Protein AF-A0A7C3XKS1-F1 (afdb_monomer)

Structure (mmCIF, N/CA/C/O backbone):
data_AF-A0A7C3XKS1-F1
#
_entry.id   AF-A0A7C3XKS1-F1
#
loop_
_atom_site.group_PDB
_atom_site.id
_atom_site.type_symbol
_atom_site.label_atom_id
_atom_site.label_alt_id
_atom_site.label_comp_id
_atom_site.label_asym_id
_atom_site.label_entity_id
_atom_site.label_seq_id
_atom_site.pdbx_PDB_ins_code
_atom_site.Cartn_x
_atom_site.Cartn_y
_atom_site.Cartn_z
_atom_site.occupancy
_atom_site.B_iso_or_equiv
_atom_site.auth_seq_id
_atom_site.auth_comp_id
_atom_site.auth_asym_id
_atom_site.auth_atom_id
_atom_site.pdbx_PDB_model_num
ATOM 1 N N . MET A 1 1 ? -13.061 5.257 -22.074 1.00 42.69 1 MET A N 1
ATOM 2 C CA . MET A 1 1 ? -11.643 4.840 -22.062 1.00 42.69 1 MET A CA 1
ATOM 3 C C . MET A 1 1 ? -11.347 4.325 -20.670 1.00 42.69 1 MET A C 1
ATOM 5 O O . MET A 1 1 ? -11.486 5.105 -19.734 1.00 42.69 1 MET A O 1
ATOM 9 N N . GLU A 1 2 ? -11.027 3.042 -20.509 1.00 49.88 2 GLU A N 1
ATOM 10 C CA . GLU A 1 2 ? -10.550 2.533 -19.217 1.00 49.88 2 GLU A CA 1
ATOM 11 C C . GLU A 1 2 ? -9.245 3.257 -18.859 1.00 49.88 2 GLU A C 1
ATOM 13 O O . GLU A 1 2 ? -8.226 3.106 -19.532 1.00 49.88 2 GLU A O 1
ATOM 18 N N . ARG A 1 3 ? -9.296 4.126 -17.845 1.00 72.25 3 ARG A N 1
ATOM 19 C CA . ARG A 1 3 ? -8.132 4.855 -1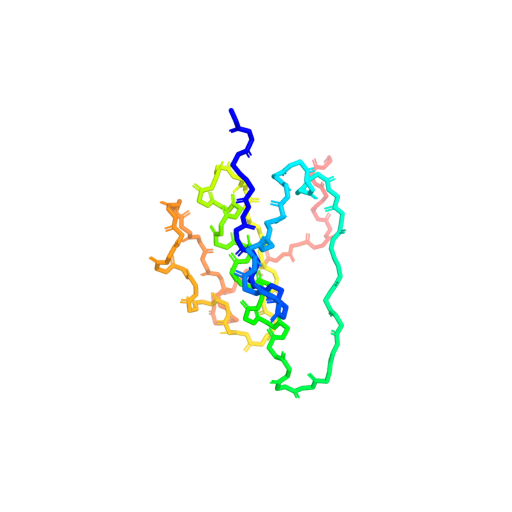7.331 1.00 72.25 3 ARG A CA 1
ATOM 20 C C . ARG A 1 3 ? -7.340 3.919 -16.424 1.00 72.25 3 ARG A C 1
ATOM 22 O O . ARG A 1 3 ? -7.713 3.753 -15.272 1.00 72.25 3 ARG A O 1
ATOM 29 N N . GLY A 1 4 ? -6.275 3.315 -16.944 1.00 84.69 4 GLY A N 1
ATOM 30 C CA . GLY A 1 4 ? -5.340 2.527 -16.140 1.00 84.69 4 GLY A CA 1
ATOM 31 C C . GLY A 1 4 ? -4.377 3.394 -15.321 1.00 84.69 4 GLY A C 1
ATOM 32 O O . GLY A 1 4 ? -4.042 4.517 -15.711 1.00 84.69 4 GLY A O 1
ATOM 33 N N . ILE A 1 5 ? -3.882 2.857 -14.209 1.00 89.25 5 ILE A N 1
ATOM 34 C CA . ILE A 1 5 ? -2.935 3.545 -13.322 1.00 89.25 5 ILE A CA 1
ATOM 35 C C . ILE A 1 5 ? -1.550 3.550 -13.946 1.00 89.25 5 ILE A C 1
ATOM 37 O O . ILE A 1 5 ? -1.025 2.497 -14.296 1.00 89.25 5 ILE A O 1
ATOM 41 N N . LEU A 1 6 ? -0.919 4.720 -14.022 1.00 91.12 6 LEU A N 1
ATOM 42 C CA . LEU A 1 6 ? 0.472 4.834 -14.453 1.00 91.12 6 LEU A CA 1
ATOM 43 C C . LEU A 1 6 ? 1.387 4.097 -13.466 1.00 91.12 6 LEU A C 1
ATOM 45 O O . LEU A 1 6 ? 1.608 4.576 -12.356 1.00 91.12 6 LEU A O 1
ATOM 49 N N . LEU A 1 7 ? 1.983 2.978 -13.871 1.00 90.69 7 LEU A N 1
ATOM 50 C CA . LEU A 1 7 ? 3.000 2.278 -13.083 1.00 90.69 7 LEU A CA 1
ATOM 51 C C . LEU A 1 7 ? 4.355 2.971 -13.212 1.00 90.69 7 LEU A C 1
ATOM 53 O O . LEU A 1 7 ? 4.995 3.265 -12.202 1.00 90.69 7 LEU A O 1
ATOM 57 N N . GLY A 1 8 ? 4.745 3.301 -14.442 1.00 91.88 8 GLY A N 1
ATOM 58 C CA . GLY A 1 8 ? 6.035 3.906 -14.754 1.00 91.88 8 GLY A CA 1
ATOM 59 C C . GLY A 1 8 ? 6.247 4.039 -16.257 1.00 91.88 8 GLY A C 1
ATOM 60 O O . GLY A 1 8 ? 5.288 4.208 -17.008 1.00 91.88 8 GLY A O 1
ATOM 61 N N . TYR A 1 9 ? 7.501 3.944 -16.687 1.00 95.12 9 TYR A N 1
ATOM 62 C CA . TYR A 1 9 ? 7.903 4.114 -18.080 1.00 95.12 9 TYR A CA 1
ATOM 63 C C . TYR A 1 9 ? 8.814 2.964 -18.510 1.00 95.12 9 TYR A C 1
ATOM 65 O O . TYR A 1 9 ? 9.640 2.488 -17.732 1.00 95.12 9 TYR A O 1
ATOM 73 N N . LEU A 1 10 ? 8.651 2.516 -19.750 1.00 94.81 10 LEU A N 1
ATOM 74 C CA . LEU A 1 10 ? 9.544 1.566 -20.404 1.00 94.81 10 LEU A CA 1
ATOM 75 C C . LEU A 1 10 ? 10.866 2.255 -20.782 1.00 94.81 10 LEU A C 1
ATOM 77 O O . LEU A 1 10 ? 10.944 3.482 -20.844 1.00 94.81 10 LEU A O 1
ATOM 81 N N . SER A 1 11 ? 11.898 1.474 -21.110 1.00 96.06 11 SER A N 1
ATOM 82 C CA . SER A 1 11 ? 13.221 1.996 -21.506 1.00 96.06 11 SER A CA 1
ATOM 83 C C . SER A 1 11 ? 13.188 2.907 -22.740 1.00 96.06 11 SER A C 1
ATOM 85 O O . SER A 1 11 ? 14.054 3.758 -22.906 1.00 96.06 11 SER A O 1
ATOM 87 N N . ASN A 1 12 ? 12.169 2.761 -23.588 1.00 96.12 12 ASN A N 1
ATOM 88 C CA . ASN A 1 12 ? 11.923 3.611 -24.754 1.00 96.12 12 ASN A CA 1
ATOM 89 C C . ASN A 1 12 ? 11.071 4.861 -24.443 1.00 96.12 12 ASN A C 1
ATOM 91 O O . ASN A 1 12 ? 10.608 5.525 -25.367 1.00 96.12 12 ASN A O 1
ATOM 95 N N . GLY A 1 13 ? 10.803 5.147 -23.166 1.00 95.62 13 GLY A N 1
ATOM 96 C CA . GLY A 1 13 ? 10.040 6.308 -22.706 1.00 95.62 13 GLY A CA 1
ATOM 97 C C . GLY A 1 13 ? 8.516 6.163 -22.763 1.00 95.62 13 GLY A C 1
ATOM 98 O O . GLY A 1 13 ? 7.811 7.053 -22.289 1.00 95.62 13 GLY A O 1
ATOM 99 N N . LYS A 1 14 ? 7.968 5.063 -23.298 1.00 95.06 14 LYS A N 1
ATOM 100 C CA . LYS A 1 14 ? 6.511 4.846 -23.310 1.00 95.06 14 LYS A CA 1
ATOM 101 C C . LYS A 1 14 ? 5.987 4.589 -21.899 1.00 95.06 14 LYS A C 1
ATOM 103 O O . LYS A 1 14 ? 6.603 3.842 -21.142 1.00 95.06 14 LYS A O 1
ATOM 108 N N . SER A 1 15 ? 4.836 5.164 -21.560 1.00 95.25 15 SER A N 1
ATOM 109 C CA . SER A 1 15 ? 4.198 4.911 -20.270 1.00 95.25 15 SER A CA 1
ATOM 110 C C . SER A 1 15 ? 3.653 3.484 -20.184 1.00 95.25 15 SER A C 1
ATOM 112 O O . SER A 1 15 ? 3.090 2.942 -21.136 1.00 95.25 15 SER A O 1
ATOM 114 N N . LEU A 1 16 ? 3.818 2.876 -19.012 1.00 93.44 16 LEU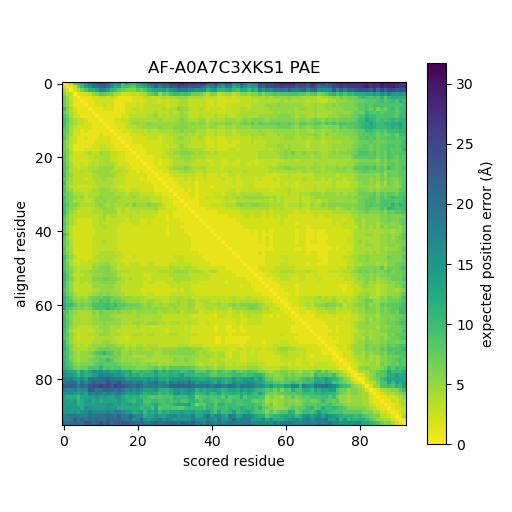 A N 1
ATOM 115 C CA . LEU A 1 16 ? 3.233 1.594 -18.651 1.00 93.44 16 LEU A CA 1
ATOM 116 C C . LEU A 1 16 ? 2.078 1.848 -17.687 1.00 93.44 16 LEU A C 1
ATOM 118 O O . LEU A 1 16 ? 2.290 2.371 -16.591 1.00 93.44 16 LEU A O 1
ATOM 122 N N . HIS A 1 17 ? 0.872 1.456 -18.088 1.00 92.56 17 HIS A N 1
ATOM 123 C CA . HIS A 1 17 ? -0.327 1.573 -17.266 1.00 92.56 17 HIS A CA 1
ATOM 124 C C . HIS A 1 17 ? -0.845 0.191 -16.865 1.00 92.56 17 HIS A C 1
ATOM 126 O O . HIS A 1 17 ? -0.904 -0.711 -17.698 1.00 92.56 17 HIS A O 1
ATOM 132 N N . LEU A 1 18 ? -1.249 0.044 -15.604 1.00 91.69 18 LEU A N 1
ATOM 133 C CA . LEU A 1 18 ? -2.007 -1.100 -15.112 1.00 91.69 18 LEU A CA 1
ATOM 134 C C . LEU A 1 18 ? -3.499 -0.871 -15.402 1.00 91.69 18 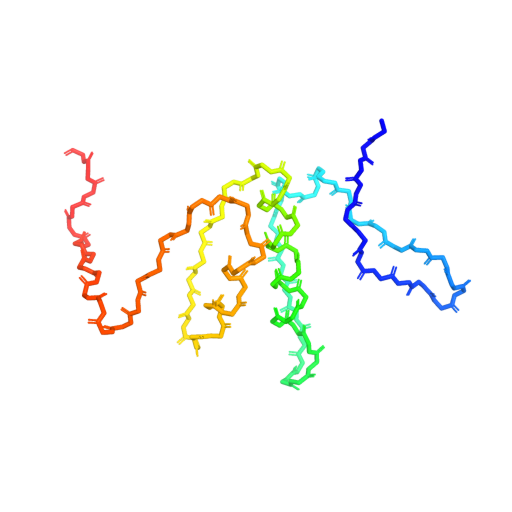LEU A C 1
ATOM 136 O O . LEU A 1 18 ? -4.053 0.105 -14.890 1.00 91.69 18 LEU A O 1
ATOM 140 N N . PRO A 1 19 ? -4.167 -1.727 -16.191 1.00 91.44 19 PRO A N 1
ATOM 141 C CA . PRO A 1 19 ? -5.611 -1.634 -16.390 1.00 91.44 19 PRO A CA 1
ATOM 142 C C . PRO A 1 19 ? -6.368 -1.736 -15.062 1.00 91.44 19 PRO A C 1
ATOM 144 O O . PRO A 1 19 ? -6.036 -2.568 -14.222 1.00 91.44 19 PRO A O 1
ATOM 147 N N . SER A 1 20 ? -7.414 -0.929 -14.867 1.00 87.00 20 SER A N 1
ATOM 148 C CA . SER A 1 20 ? -8.184 -0.939 -13.610 1.00 87.00 20 SER A CA 1
ATOM 149 C C . SER A 1 20 ? -8.892 -2.268 -13.358 1.00 87.00 20 SER A C 1
ATOM 151 O O . SER A 1 20 ? -9.082 -2.658 -12.209 1.00 87.00 20 SER A O 1
ATOM 153 N N . SER A 1 21 ? -9.220 -3.006 -14.420 1.00 89.38 21 SER A N 1
ATOM 154 C CA . SER A 1 21 ? -9.745 -4.370 -14.335 1.00 89.38 21 SER A CA 1
ATOM 155 C C . SER A 1 21 ? -8.793 -5.332 -13.614 1.00 89.38 21 SER A C 1
ATOM 157 O O . SER A 1 21 ? -9.248 -6.315 -13.030 1.00 89.38 21 SER A O 1
ATOM 159 N N . CYS A 1 22 ? -7.489 -5.034 -13.561 1.00 91.44 22 CYS A N 1
ATOM 160 C CA . CYS A 1 22 ? -6.531 -5.846 -12.821 1.00 91.44 22 CYS A CA 1
ATOM 161 C C . CYS A 1 22 ? -6.754 -5.813 -11.298 1.00 91.44 22 CYS A C 1
ATOM 163 O O . CYS A 1 22 ? -6.338 -6.751 -10.626 1.00 91.44 22 CYS A O 1
ATOM 165 N N . PHE A 1 23 ? -7.444 -4.807 -10.742 1.00 89.25 23 PHE A N 1
ATOM 166 C CA . PHE A 1 23 ? -7.787 -4.780 -9.310 1.00 89.25 23 PHE A CA 1
ATOM 167 C C . PHE A 1 23 ? -8.779 -5.858 -8.878 1.00 89.25 23 PHE A C 1
ATOM 169 O O . PHE A 1 23 ? -8.924 -6.096 -7.683 1.00 89.25 23 PHE A O 1
ATOM 176 N N . GLY A 1 24 ? -9.433 -6.532 -9.828 1.00 88.31 24 GLY A N 1
ATOM 177 C CA . GLY A 1 24 ? -10.229 -7.724 -9.541 1.00 88.31 24 GLY A CA 1
ATOM 178 C C . GLY A 1 24 ? -9.394 -8.967 -9.207 1.00 88.31 24 GLY A C 1
ATOM 179 O O . GLY A 1 24 ? -9.966 -9.978 -8.811 1.00 88.31 24 GLY A O 1
ATOM 180 N N . TYR A 1 25 ? -8.068 -8.914 -9.364 1.00 92.69 25 TYR A N 1
ATOM 181 C CA . TYR A 1 25 ? -7.156 -10.032 -9.118 1.00 92.69 25 TYR A CA 1
ATOM 182 C C . TYR A 1 25 ? -6.220 -9.767 -7.933 1.00 92.69 25 TYR A C 1
ATOM 184 O O . TYR A 1 25 ? -6.154 -8.669 -7.378 1.00 92.69 25 TYR A O 1
ATOM 192 N N . HIS A 1 26 ? -5.459 -10.795 -7.555 1.00 93.88 26 HIS A N 1
ATOM 193 C CA . HIS A 1 26 ? -4.442 -10.701 -6.514 1.00 93.88 26 HIS A CA 1
ATOM 194 C C . HIS A 1 26 ? -3.103 -10.199 -7.062 1.00 93.88 26 HIS A C 1
ATOM 196 O O . HIS A 1 26 ? -2.685 -10.562 -8.161 1.00 93.88 26 HIS A O 1
ATOM 202 N N . PHE A 1 27 ? -2.402 -9.408 -6.249 1.00 92.94 27 PHE A N 1
ATOM 203 C CA . PHE A 1 27 ? -1.064 -8.902 -6.542 1.00 92.94 27 PHE A CA 1
ATOM 204 C C . PHE A 1 27 ? -0.062 -9.447 -5.533 1.00 92.94 27 PHE A C 1
ATOM 206 O O . PHE A 1 27 ? -0.369 -9.591 -4.351 1.00 92.94 27 PHE A O 1
ATOM 213 N N . ALA A 1 28 ? 1.163 -9.672 -5.996 1.00 94.81 28 ALA A N 1
ATOM 214 C CA . ALA A 1 28 ? 2.298 -9.970 -5.142 1.00 94.81 28 ALA A CA 1
ATOM 215 C C . ALA A 1 28 ? 3.504 -9.137 -5.589 1.00 94.81 28 ALA A C 1
ATOM 217 O O . ALA A 1 28 ? 3.803 -9.042 -6.781 1.00 94.81 28 ALA A O 1
ATOM 218 N N . PHE A 1 29 ? 4.188 -8.516 -4.627 1.00 93.75 29 PHE A N 1
ATOM 219 C CA . PHE A 1 29 ? 5.347 -7.658 -4.870 1.00 93.75 29 PHE A CA 1
ATOM 220 C C . PHE A 1 29 ? 6.599 -8.319 -4.296 1.00 93.75 29 PHE A C 1
ATOM 222 O O . PHE A 1 29 ? 6.711 -8.497 -3.084 1.00 93.75 29 PHE A O 1
ATOM 229 N N . TYR A 1 30 ? 7.562 -8.641 -5.159 1.00 95.69 30 TYR A N 1
ATOM 230 C CA . TYR A 1 30 ? 8.807 -9.317 -4.785 1.00 95.69 30 TYR A CA 1
ATOM 231 C C . TYR A 1 30 ? 10.023 -8.425 -5.043 1.00 95.69 30 TYR A C 1
ATOM 233 O O . TYR A 1 30 ? 10.024 -7.603 -5.955 1.00 95.69 30 TYR A O 1
ATOM 241 N N . GLY A 1 31 ? 11.067 -8.585 -4.229 1.00 95.12 31 GLY A N 1
ATOM 242 C CA . GLY A 1 31 ? 12.296 -7.796 -4.322 1.00 95.12 31 GLY A CA 1
ATOM 243 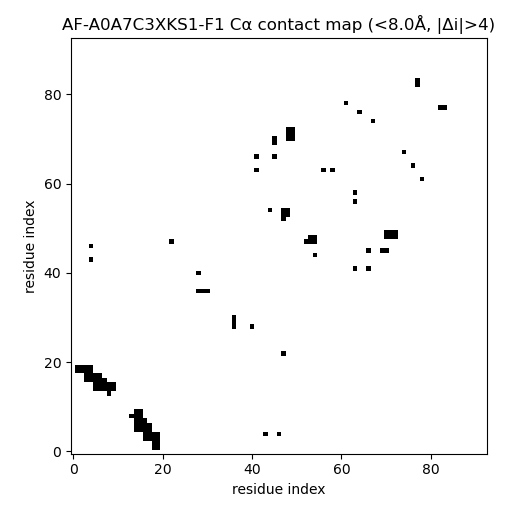C C . GLY A 1 31 ? 13.025 -7.677 -2.985 1.00 95.12 31 GLY A C 1
ATOM 244 O O . GLY A 1 31 ? 12.433 -7.838 -1.917 1.00 95.12 31 GLY A O 1
ATOM 245 N N . VAL A 1 32 ? 14.315 -7.349 -3.023 1.00 94.81 32 VAL A N 1
ATOM 246 C CA . VAL A 1 32 ? 15.149 -7.161 -1.819 1.00 94.81 32 VAL A CA 1
ATOM 247 C C . VAL A 1 32 ? 14.749 -5.910 -1.026 1.00 94.81 32 VAL A C 1
ATOM 249 O O . VAL A 1 32 ? 13.986 -5.065 -1.509 1.00 94.81 32 VAL A O 1
ATOM 252 N N . THR A 1 33 ? 15.211 -5.771 0.215 1.00 93.12 33 THR A N 1
ATOM 253 C CA . THR A 1 33 ? 15.029 -4.535 1.000 1.00 93.12 33 THR A CA 1
ATOM 254 C C . THR A 1 33 ? 15.600 -3.330 0.245 1.00 93.12 33 THR A C 1
ATOM 256 O O . THR A 1 33 ? 16.607 -3.447 -0.444 1.00 93.12 33 THR A O 1
ATOM 259 N N . GLY A 1 34 ? 14.910 -2.186 0.296 1.00 93.25 34 GLY A N 1
ATOM 260 C CA . GLY A 1 34 ? 15.303 -0.975 -0.439 1.00 93.25 34 GLY A CA 1
ATOM 261 C C . GLY A 1 34 ? 14.907 -0.932 -1.923 1.00 93.25 34 GLY A C 1
ATOM 262 O O . GLY A 1 34 ? 15.005 0.122 -2.537 1.00 93.25 34 GLY A O 1
ATOM 263 N N . SER A 1 35 ? 14.371 -2.016 -2.500 1.00 95.38 35 SER A N 1
ATOM 264 C CA . SER A 1 35 ? 13.940 -2.048 -3.918 1.00 95.38 35 SER A CA 1
ATOM 265 C C . SER A 1 35 ? 12.644 -1.284 -4.231 1.00 95.38 35 SER A C 1
ATOM 267 O O . SER A 1 35 ? 12.219 -1.235 -5.380 1.00 95.38 35 SER A O 1
ATOM 269 N N . GLY A 1 36 ? 11.987 -0.701 -3.223 1.00 94.00 36 GLY A N 1
ATOM 270 C CA . GLY A 1 36 ? 10.780 0.107 -3.424 1.00 94.00 36 GLY A CA 1
ATOM 271 C C . GLY A 1 36 ? 9.451 -0.660 -3.443 1.00 94.00 36 GLY A C 1
ATOM 272 O O . GLY A 1 36 ? 8.436 -0.063 -3.792 1.00 94.00 36 GLY A O 1
ATOM 273 N N . LYS A 1 37 ? 9.411 -1.934 -3.018 1.00 94.81 37 LYS A N 1
ATOM 274 C CA . LYS A 1 37 ? 8.166 -2.731 -2.911 1.00 94.81 37 LYS A CA 1
ATOM 275 C C . LYS A 1 37 ? 7.034 -1.981 -2.203 1.00 94.81 37 LYS A C 1
ATOM 277 O O . LYS A 1 37 ? 5.962 -1.806 -2.773 1.00 94.81 37 LYS A O 1
ATOM 282 N N . THR A 1 38 ? 7.301 -1.497 -0.988 1.00 93.88 38 THR A N 1
ATOM 283 C CA . THR A 1 38 ? 6.309 -0.795 -0.165 1.00 93.88 38 THR A CA 1
ATOM 284 C C . THR A 1 38 ? 5.815 0.472 -0.855 1.00 93.88 38 THR A C 1
ATOM 286 O O . THR A 1 38 ? 4.616 0.715 -0.912 1.00 93.88 38 THR A O 1
ATOM 289 N N . ARG A 1 39 ? 6.717 1.239 -1.482 1.00 93.50 39 ARG A N 1
ATOM 290 C CA . ARG A 1 39 ? 6.362 2.454 -2.233 1.00 93.50 39 ARG A CA 1
ATOM 291 C C . ARG A 1 39 ? 5.452 2.160 -3.424 1.00 93.50 39 ARG A C 1
ATOM 293 O O . ARG A 1 39 ? 4.506 2.909 -3.657 1.00 93.50 39 ARG A O 1
ATOM 300 N N . LEU A 1 40 ? 5.717 1.085 -4.166 1.00 93.94 40 LEU A N 1
ATOM 301 C CA . LEU A 1 40 ? 4.867 0.675 -5.283 1.00 93.94 40 LEU A CA 1
ATOM 302 C C . LEU A 1 40 ? 3.486 0.211 -4.800 1.00 93.94 40 LEU A C 1
ATOM 304 O O . LEU A 1 40 ? 2.477 0.636 -5.361 1.00 93.94 40 LEU A O 1
ATOM 308 N N . ALA A 1 41 ? 3.437 -0.604 -3.743 1.00 94.88 41 ALA A N 1
ATOM 309 C CA . ALA A 1 41 ? 2.185 -1.065 -3.148 1.00 94.88 41 ALA A CA 1
ATOM 310 C C . ALA A 1 41 ? 1.340 0.111 -2.622 1.00 94.88 41 ALA A C 1
ATOM 312 O O . ALA A 1 41 ? 0.152 0.195 -2.918 1.00 94.88 41 ALA A O 1
ATOM 313 N N . MET A 1 42 ? 1.968 1.070 -1.936 1.00 95.56 42 MET A N 1
ATOM 314 C CA . MET A 1 42 ? 1.341 2.315 -1.481 1.00 95.56 42 MET A CA 1
ATOM 315 C C . MET A 1 42 ? 0.761 3.132 -2.636 1.00 95.56 42 MET A C 1
ATOM 317 O O . MET A 1 42 ? -0.386 3.561 -2.562 1.00 95.56 42 MET A O 1
ATOM 321 N N . LYS A 1 43 ? 1.524 3.327 -3.719 1.00 94.06 43 LYS A N 1
ATOM 322 C CA . LYS A 1 43 ? 1.043 4.042 -4.910 1.00 94.06 43 LYS A CA 1
ATOM 323 C C . LYS A 1 43 ? -0.205 3.374 -5.485 1.00 94.06 43 LYS A C 1
ATOM 325 O O . LYS A 1 43 ? -1.183 4.055 -5.762 1.00 94.06 43 LYS A O 1
ATOM 330 N N . LEU A 1 44 ? -0.183 2.051 -5.6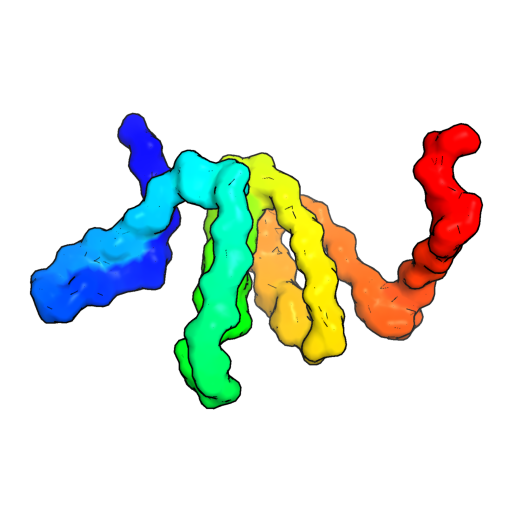38 1.00 94.38 44 LEU A N 1
ATOM 331 C CA . LEU A 1 44 ? -1.337 1.311 -6.148 1.00 94.38 44 LEU A CA 1
ATOM 332 C C . LEU A 1 44 ? -2.539 1.381 -5.207 1.00 94.38 44 LEU A C 1
ATOM 334 O O . LEU A 1 44 ? -3.656 1.531 -5.686 1.00 94.38 44 LEU A O 1
ATOM 338 N N . ALA A 1 45 ? -2.317 1.330 -3.896 1.00 94.56 45 ALA A N 1
ATOM 339 C CA . ALA A 1 45 ? -3.374 1.462 -2.902 1.00 94.56 45 ALA A CA 1
ATOM 340 C C . ALA A 1 45 ? -4.041 2.847 -2.941 1.00 94.56 45 ALA A C 1
ATOM 342 O O . ALA A 1 45 ? -5.267 2.926 -2.963 1.00 94.56 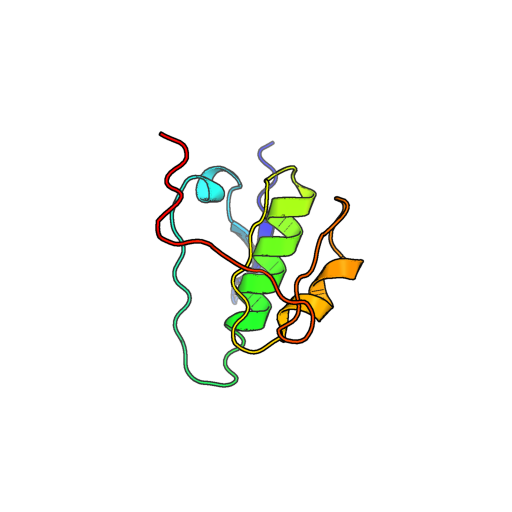45 ALA A O 1
ATOM 343 N N . ILE A 1 46 ? -3.245 3.922 -3.023 1.00 95.12 46 ILE A N 1
ATOM 344 C CA . ILE A 1 46 ? -3.741 5.301 -3.164 1.00 95.12 46 ILE A CA 1
ATOM 345 C C . ILE A 1 46 ? -4.598 5.428 -4.423 1.00 95.12 46 ILE A C 1
ATOM 347 O O . ILE A 1 46 ? -5.709 5.942 -4.378 1.00 95.12 46 ILE A O 1
ATOM 351 N N . GLU A 1 47 ? -4.093 4.958 -5.559 1.00 92.69 47 GLU A N 1
ATOM 352 C CA . GLU A 1 47 ? -4.780 5.090 -6.844 1.00 92.69 47 GLU A CA 1
ATOM 353 C C . GLU A 1 47 ? -6.049 4.221 -6.926 1.00 92.69 47 GLU A C 1
ATOM 355 O O . GLU A 1 47 ? -7.058 4.650 -7.491 1.00 92.69 47 GLU A O 1
ATOM 360 N N . ALA A 1 48 ? -6.031 3.026 -6.325 1.00 91.00 48 ALA A N 1
ATOM 361 C CA . ALA A 1 48 ? -7.198 2.156 -6.201 1.00 91.00 48 ALA A CA 1
ATOM 362 C C . ALA A 1 48 ? -8.306 2.820 -5.374 1.00 91.00 48 ALA A C 1
ATOM 364 O O . ALA A 1 48 ? -9.449 2.916 -5.828 1.00 91.00 48 ALA A O 1
ATOM 365 N N . GLU A 1 49 ? -7.960 3.324 -4.188 1.00 94.31 49 GLU A N 1
ATOM 366 C CA . GLU A 1 49 ? -8.900 4.018 -3.304 1.00 94.31 49 GLU A CA 1
ATOM 367 C C . GLU A 1 49 ? -9.442 5.286 -3.967 1.00 94.31 49 GLU A C 1
ATOM 369 O O . GLU A 1 49 ? -10.654 5.483 -4.047 1.00 94.31 49 GLU A O 1
ATOM 374 N N . ASN A 1 50 ? -8.566 6.073 -4.596 1.00 92.38 50 ASN A N 1
ATOM 375 C CA . ASN A 1 50 ? -8.946 7.290 -5.310 1.00 92.38 50 ASN A CA 1
ATOM 376 C C . ASN A 1 50 ? -9.818 7.048 -6.550 1.00 92.38 50 ASN A C 1
ATOM 378 O O . ASN A 1 50 ? -10.400 8.013 -7.071 1.00 92.38 50 ASN A O 1
ATOM 382 N N . SER A 1 51 ? -9.903 5.792 -7.000 1.00 88.75 51 SER A N 1
ATOM 383 C CA . SER A 1 51 ? -10.792 5.300 -8.057 1.00 88.75 51 SER A CA 1
ATOM 384 C C . SER A 1 51 ? -12.112 4.722 -7.520 1.00 88.75 51 SER A C 1
ATOM 386 O O . SER A 1 51 ? -12.920 4.225 -8.301 1.00 88.75 51 SER A O 1
ATOM 388 N N . GLY A 1 52 ? -12.355 4.806 -6.208 1.00 89.69 52 GLY A N 1
ATOM 389 C CA . GLY A 1 52 ? -13.590 4.380 -5.546 1.00 89.69 52 GLY A CA 1
ATOM 390 C C . GLY A 1 52 ? -13.558 2.962 -4.972 1.00 89.69 52 GLY A C 1
ATOM 391 O O . GLY A 1 52 ? -14.600 2.461 -4.549 1.00 89.69 52 GLY A O 1
ATOM 392 N N . LEU A 1 53 ? -12.399 2.295 -4.955 1.00 90.38 53 LEU A N 1
ATOM 393 C CA . LEU A 1 53 ? -12.271 0.977 -4.335 1.00 90.38 53 LEU A CA 1
ATOM 394 C C . LEU A 1 53 ? -12.105 1.100 -2.818 1.00 90.38 53 LEU A C 1
ATOM 396 O O . LEU A 1 53 ? -11.440 1.999 -2.312 1.00 90.38 53 LEU A O 1
ATOM 400 N N . ARG A 1 54 ? -12.691 0.158 -2.075 1.00 92.62 54 ARG A N 1
ATOM 401 C CA . ARG A 1 54 ? -12.480 0.070 -0.625 1.00 92.62 54 ARG A CA 1
ATOM 402 C C .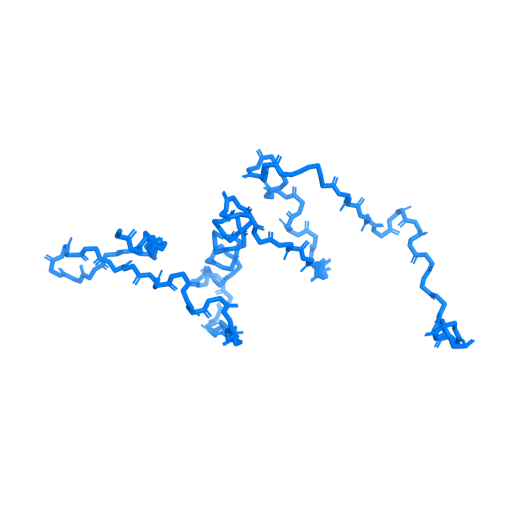 ARG A 1 54 ? -11.103 -0.517 -0.340 1.00 92.62 54 ARG A C 1
ATOM 404 O O . ARG A 1 54 ? -10.738 -1.540 -0.915 1.00 92.62 54 ARG A O 1
ATOM 411 N N . LEU A 1 55 ? -10.377 0.116 0.573 1.00 94.00 55 LEU A N 1
ATOM 412 C CA . LEU A 1 55 ? -9.016 -0.250 0.938 1.00 94.00 55 LEU A CA 1
ATOM 413 C C . LEU A 1 55 ? -8.956 -0.649 2.416 1.00 94.00 55 LEU A C 1
ATOM 415 O O . LEU A 1 55 ? -9.413 0.092 3.283 1.00 94.00 55 LEU A O 1
ATOM 419 N N . ILE A 1 56 ? -8.374 -1.815 2.691 1.00 93.94 56 ILE A N 1
ATOM 420 C CA . ILE A 1 56 ? -8.025 -2.284 4.037 1.00 93.94 56 ILE A CA 1
ATOM 421 C C . ILE A 1 56 ? -6.540 -2.629 4.012 1.00 93.94 56 ILE A C 1
ATOM 423 O O . ILE A 1 56 ? -6.077 -3.302 3.090 1.00 93.94 56 ILE A O 1
ATOM 427 N N . ILE A 1 57 ? -5.794 -2.158 5.010 1.00 93.06 57 ILE A N 1
ATOM 428 C CA . ILE A 1 57 ? -4.342 -2.327 5.090 1.00 93.06 57 ILE A CA 1
ATOM 429 C C . ILE A 1 57 ? -4.000 -2.933 6.444 1.00 93.06 57 ILE A C 1
ATOM 431 O O . ILE A 1 57 ? -4.364 -2.383 7.482 1.00 93.06 57 ILE A O 1
ATOM 435 N N . LEU A 1 58 ? -3.279 -4.052 6.419 1.00 91.25 58 LEU A N 1
ATOM 436 C CA . LEU A 1 58 ? -2.643 -4.633 7.596 1.00 91.25 58 LEU A CA 1
ATOM 437 C C . LEU A 1 58 ? -1.189 -4.157 7.621 1.00 91.25 58 LEU A C 1
ATOM 439 O O . LEU A 1 58 ? -0.358 -4.642 6.856 1.00 91.25 58 LEU A O 1
ATOM 443 N N . ASP A 1 59 ? -0.910 -3.160 8.457 1.00 89.06 59 ASP A N 1
ATOM 444 C CA . ASP A 1 59 ? 0.385 -2.483 8.509 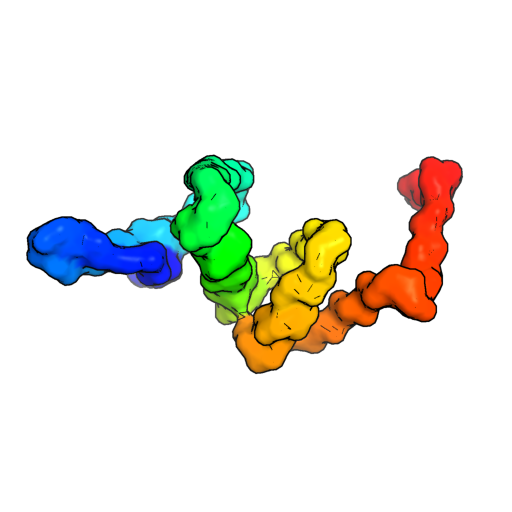1.00 89.06 59 ASP A CA 1
ATOM 445 C C . ASP A 1 59 ? 1.193 -2.920 9.735 1.00 89.06 59 ASP A C 1
ATOM 447 O O . ASP A 1 59 ? 1.046 -2.366 10.821 1.00 89.06 59 ASP A O 1
ATOM 451 N N . VAL A 1 60 ? 2.037 -3.936 9.555 1.00 84.81 60 VAL A N 1
ATOM 452 C CA . VAL A 1 60 ? 2.890 -4.471 10.631 1.00 84.81 60 VAL A CA 1
ATOM 453 C C . VAL A 1 60 ? 4.053 -3.525 10.962 1.00 84.81 60 VAL A C 1
ATOM 455 O O . VAL A 1 60 ? 4.437 -3.417 12.122 1.00 84.81 60 VAL A O 1
ATOM 458 N N . GLU A 1 61 ? 4.591 -2.820 9.963 1.00 85.81 61 GLU A N 1
ATOM 459 C CA . GLU A 1 61 ? 5.783 -1.962 10.100 1.00 85.81 61 GLU A CA 1
ATOM 460 C C . GLU A 1 61 ? 5.435 -0.503 10.465 1.00 85.81 61 GLU A C 1
ATOM 462 O O . GLU A 1 61 ? 6.304 0.286 10.836 1.00 85.81 61 GLU A O 1
ATOM 467 N N . GLY A 1 62 ? 4.162 -0.110 10.362 1.00 86.38 62 GLY A N 1
ATOM 468 C CA . GLY A 1 62 ? 3.679 1.235 10.697 1.00 86.38 62 GLY A CA 1
ATOM 469 C C . GLY A 1 62 ? 4.000 2.311 9.649 1.00 86.38 62 GLY A C 1
ATOM 470 O O . GLY A 1 62 ? 3.900 3.511 9.939 1.00 86.38 62 GLY A O 1
ATOM 471 N N . GLU A 1 63 ? 4.419 1.919 8.441 1.00 88.94 63 GLU A N 1
ATOM 472 C CA . GLU A 1 63 ? 4.824 2.844 7.374 1.00 88.94 63 GLU A CA 1
ATOM 473 C C . GLU A 1 63 ? 3.633 3.431 6.594 1.00 88.94 63 GLU A C 1
ATOM 475 O O . GLU A 1 63 ? 3.766 4.482 5.953 1.00 88.94 63 GLU A O 1
ATOM 480 N N . TRP A 1 64 ? 2.463 2.790 6.637 1.00 93.44 64 TRP A N 1
ATOM 481 C CA . TRP A 1 64 ? 1.311 3.103 5.785 1.00 93.44 64 TRP A CA 1
ATOM 482 C C . TRP A 1 64 ? 0.453 4.251 6.301 1.00 93.44 64 TRP A C 1
ATOM 484 O O . TRP A 1 64 ? -0.252 4.882 5.516 1.00 93.44 64 TRP A O 1
ATOM 494 N N . LYS A 1 65 ? 0.592 4.647 7.568 1.00 91.06 65 LYS A N 1
ATOM 495 C CA . LYS A 1 65 ? -0.023 5.892 8.069 1.00 91.06 65 LYS A CA 1
ATOM 496 C C . LYS A 1 65 ? 0.347 7.126 7.233 1.00 91.06 65 LYS A C 1
ATOM 498 O O . LYS A 1 65 ? -0.423 8.079 7.153 1.00 91.06 65 LYS A O 1
ATOM 503 N N . ASN A 1 66 ? 1.503 7.091 6.566 1.00 92.19 66 ASN A N 1
ATOM 504 C CA . ASN A 1 66 ? 1.991 8.182 5.727 1.00 92.19 66 ASN A CA 1
ATOM 505 C C . ASN A 1 66 ? 1.173 8.376 4.445 1.00 92.19 66 ASN A C 1
ATOM 507 O O . ASN A 1 66 ? 1.260 9.446 3.847 1.00 92.19 66 ASN A O 1
ATOM 511 N N . ILE A 1 67 ? 0.399 7.373 4.007 1.00 95.69 67 ILE A N 1
ATOM 512 C CA . ILE A 1 67 ? -0.412 7.507 2.793 1.00 95.69 67 ILE A CA 1
ATOM 513 C C . ILE A 1 67 ? -1.796 8.110 3.043 1.00 95.69 67 ILE A C 1
ATOM 515 O O . ILE A 1 67 ? -2.434 8.551 2.093 1.00 95.69 67 ILE A O 1
ATOM 519 N N . ILE A 1 68 ? -2.239 8.174 4.304 1.00 95.12 68 ILE A N 1
ATOM 520 C CA . ILE A 1 68 ? -3.576 8.648 4.693 1.00 95.12 68 ILE A CA 1
ATOM 521 C C . ILE A 1 68 ? -3.919 10.026 4.096 1.00 95.12 68 ILE A C 1
ATOM 523 O O . ILE A 1 68 ? -5.020 10.163 3.570 1.00 95.12 68 ILE A O 1
ATOM 527 N N . PRO A 1 69 ? -3.018 11.033 4.084 1.00 96.62 69 PRO A N 1
ATOM 528 C CA . PRO A 1 69 ? -3.324 12.338 3.489 1.00 96.62 69 PRO A CA 1
ATOM 529 C C . PRO A 1 69 ? -3.596 12.318 1.976 1.00 96.62 69 PRO A C 1
ATOM 531 O O . PRO A 1 69 ? -4.091 13.307 1.443 1.00 96.62 69 PRO A O 1
ATOM 534 N N . TYR A 1 70 ? -3.245 11.234 1.277 1.00 96.81 70 TYR A N 1
ATOM 535 C CA . TYR A 1 70 ? -3.447 11.079 -0.168 1.00 96.81 70 TYR A CA 1
ATOM 536 C C . TYR A 1 70 ? -4.700 10.262 -0.520 1.00 96.81 70 TYR A C 1
ATOM 538 O O . TYR A 1 70 ? -4.998 10.104 -1.707 1.00 96.81 70 TYR A O 1
ATOM 546 N N . LEU A 1 71 ? -5.406 9.740 0.489 1.00 96.50 71 LEU A N 1
ATOM 547 C CA . LEU A 1 71 ? -6.665 9.014 0.330 1.00 96.50 71 LEU A CA 1
ATOM 548 C C . LEU A 1 71 ? -7.835 10.005 0.314 1.00 96.50 71 LEU A C 1
ATOM 550 O O . LEU A 1 71 ? -7.855 10.970 1.082 1.00 96.50 71 LEU A O 1
ATOM 554 N N . LYS A 1 72 ? -8.820 9.777 -0.558 1.00 95.88 72 LYS A N 1
ATOM 555 C CA . LYS A 1 72 ? -10.013 10.635 -0.669 1.00 95.88 72 LYS A CA 1
ATOM 556 C C . LYS A 1 72 ? -11.055 10.323 0.393 1.00 95.88 72 LYS A C 1
ATOM 558 O O . LYS A 1 72 ? -11.743 11.234 0.857 1.00 95.88 72 LYS A O 1
ATOM 563 N N . SER A 1 73 ? -11.210 9.055 0.754 1.00 93.81 73 SER A N 1
ATOM 564 C CA . SER A 1 73 ? -12.188 8.642 1.755 1.00 93.81 73 SER A CA 1
ATOM 565 C C . SER A 1 73 ? -11.689 8.916 3.169 1.00 93.81 73 SER A C 1
ATOM 567 O O . SER A 1 73 ? -10.497 8.824 3.478 1.00 93.81 73 SER A O 1
ATOM 569 N N . LYS A 1 74 ? -12.634 9.196 4.075 1.00 93.12 74 LYS A N 1
ATOM 570 C CA . LYS A 1 74 ? -12.345 9.236 5.510 1.00 93.12 74 LYS A CA 1
ATOM 571 C C . LYS A 1 74 ? -11.701 7.909 5.916 1.00 93.12 74 LYS A C 1
ATOM 573 O O . LYS A 1 74 ? -12.292 6.851 5.725 1.00 93.12 74 LYS A O 1
ATOM 578 N N . THR A 1 75 ? -10.503 7.989 6.481 1.00 92.62 75 THR A N 1
ATOM 579 C CA . THR A 1 75 ? -9.708 6.817 6.848 1.00 92.62 75 THR A CA 1
ATOM 580 C C . THR A 1 75 ? -9.681 6.647 8.359 1.00 92.62 75 THR A C 1
ATOM 582 O O . THR A 1 75 ? -9.435 7.601 9.099 1.00 92.62 75 THR A O 1
ATOM 585 N N . GLU A 1 76 ? -9.914 5.423 8.816 1.00 90.31 76 GLU A N 1
ATOM 586 C CA . GLU A 1 76 ? -9.690 5.022 10.201 1.00 90.31 76 GLU A CA 1
ATOM 587 C C . GLU A 1 76 ? -8.331 4.334 10.309 1.00 90.31 76 GLU A C 1
ATOM 589 O O . GLU A 1 76 ? -7.998 3.465 9.508 1.00 90.31 76 GLU A O 1
ATOM 594 N N . TYR A 1 77 ? -7.538 4.736 11.301 1.00 88.31 77 TYR A N 1
ATOM 595 C CA . TYR A 1 77 ? -6.224 4.161 11.558 1.00 88.31 77 TYR A CA 1
ATOM 596 C C . TYR A 1 77 ? -6.126 3.725 13.017 1.00 88.31 77 TYR A C 1
ATOM 598 O O . TYR A 1 77 ? -6.210 4.545 13.943 1.00 88.31 77 TYR A O 1
ATOM 606 N N . TYR A 1 78 ? -5.940 2.421 13.197 1.00 84.75 78 TYR A N 1
ATOM 607 C CA . TYR A 1 78 ? -5.750 1.771 14.483 1.00 84.75 78 TYR A CA 1
ATOM 608 C C . TYR A 1 78 ? -4.257 1.488 14.658 1.00 84.75 78 TYR A C 1
ATOM 610 O O . TYR A 1 78 ? -3.717 0.558 14.068 1.00 84.75 78 TYR A O 1
ATOM 618 N N . ALA A 1 79 ? -3.578 2.335 15.430 1.00 78.00 79 ALA A N 1
ATOM 619 C CA . ALA A 1 79 ? -2.201 2.087 15.845 1.00 78.00 79 ALA A CA 1
ATOM 620 C C . ALA A 1 79 ? -2.154 1.002 16.930 1.00 78.00 79 ALA A C 1
ATOM 622 O O . ALA A 1 79 ? -3.157 0.766 17.595 1.00 78.00 79 ALA A O 1
ATOM 623 N N . THR A 1 80 ? -0.990 0.409 17.191 1.00 68.94 80 THR A N 1
ATOM 624 C CA . THR A 1 80 ? -0.808 -0.545 18.303 1.00 68.94 80 THR A CA 1
ATOM 625 C C . THR A 1 80 ? -1.195 0.055 19.660 1.00 68.94 80 THR A C 1
ATOM 627 O O . THR A 1 80 ? -1.779 -0.641 20.489 1.00 68.94 80 THR A O 1
ATOM 630 N N . GLU A 1 81 ? -0.968 1.357 19.877 1.00 69.12 81 GLU A N 1
ATOM 631 C CA . GLU A 1 81 ? -1.451 2.069 21.072 1.00 69.12 81 GLU A CA 1
ATOM 632 C C . GLU A 1 81 ? -2.978 2.295 21.120 1.00 69.12 81 GLU A C 1
ATOM 634 O O . GLU A 1 81 ? -3.536 2.561 22.186 1.00 69.12 81 GLU A O 1
ATOM 639 N N . LYS A 1 82 ? -3.682 2.170 19.989 1.00 66.06 82 LYS A N 1
ATOM 640 C CA . LYS A 1 82 ? -5.147 2.198 19.915 1.00 66.06 82 LYS A CA 1
ATOM 641 C C . LYS A 1 82 ? -5.653 0.765 19.844 1.00 66.06 82 LYS A C 1
ATOM 643 O O . LYS A 1 82 ? -5.701 0.156 18.786 1.00 66.06 82 LYS A O 1
ATOM 648 N N . ASN A 1 83 ? -6.037 0.256 21.006 1.00 60.81 83 ASN A N 1
ATOM 649 C CA . ASN A 1 83 ? -6.425 -1.128 21.265 1.00 60.81 83 ASN A CA 1
ATOM 650 C C . ASN A 1 83 ? -7.589 -1.610 20.358 1.00 60.81 83 ASN A C 1
ATOM 652 O O . ASN A 1 83 ? -8.749 -1.593 20.773 1.00 60.81 83 ASN A O 1
ATOM 656 N N . LEU A 1 84 ? -7.302 -2.031 19.119 1.00 70.50 84 LEU A N 1
ATOM 657 C CA . LEU A 1 84 ? -8.248 -2.764 18.279 1.00 70.50 84 LEU A CA 1
ATOM 658 C C . LEU A 1 84 ? -8.351 -4.177 18.855 1.00 70.50 84 LEU A C 1
ATOM 660 O O . LEU A 1 84 ? -7.538 -5.052 18.564 1.00 70.50 84 LEU A O 1
ATOM 664 N N . LYS A 1 85 ? -9.335 -4.389 19.726 1.00 73.81 85 LYS A N 1
ATOM 665 C CA . LYS A 1 85 ? -9.631 -5.719 20.251 1.00 73.81 85 LYS A CA 1
ATOM 666 C C . LYS A 1 85 ? -10.395 -6.496 19.189 1.00 73.81 85 LYS A C 1
ATOM 668 O O . LYS A 1 85 ? -11.579 -6.257 18.982 1.00 73.81 85 LYS A O 1
ATOM 673 N N . VAL A 1 86 ? -9.707 -7.415 18.524 1.00 76.94 86 VAL A N 1
ATOM 674 C CA . VAL A 1 86 ? -10.342 -8.414 17.661 1.00 76.94 86 VAL A CA 1
ATOM 675 C C . VAL A 1 86 ? -10.694 -9.615 18.533 1.00 76.94 86 VAL A C 1
ATOM 677 O O . VAL A 1 86 ? -9.813 -10.173 19.186 1.00 76.94 86 VAL A O 1
ATOM 680 N N . ASN A 1 87 ? -11.971 -9.996 18.576 1.00 83.31 87 ASN A N 1
ATOM 681 C CA . ASN A 1 87 ? -12.416 -11.205 19.260 1.00 83.31 87 ASN A CA 1
ATOM 682 C C . ASN A 1 87 ? -12.410 -12.380 18.266 1.00 83.31 87 ASN A C 1
ATOM 684 O O . ASN A 1 87 ? -13.276 -12.429 17.398 1.00 83.31 87 ASN A O 1
ATOM 688 N N . PRO A 1 88 ? -11.465 -13.332 18.362 1.00 82.19 88 PRO A N 1
ATOM 689 C CA . PRO A 1 88 ? -11.374 -14.432 17.402 1.00 82.19 88 PRO A CA 1
ATOM 690 C C . PRO A 1 88 ? -12.506 -15.467 17.536 1.00 82.19 88 PRO A C 1
ATOM 692 O O . PRO A 1 88 ? -12.614 -16.341 16.682 1.00 82.19 88 PRO A O 1
ATOM 695 N N . PHE A 1 89 ? -13.325 -15.394 18.591 1.00 87.62 89 PHE A N 1
ATOM 696 C CA . PHE A 1 89 ? -14.466 -16.292 18.820 1.00 87.62 89 PHE A CA 1
ATOM 697 C C . PHE A 1 89 ? -15.807 -15.687 18.394 1.00 87.62 89 PHE A C 1
ATOM 699 O O . PHE A 1 89 ? -16.827 -16.365 18.445 1.00 87.62 89 PHE A O 1
ATOM 706 N N . GLU A 1 90 ? -15.822 -14.414 18.004 1.00 84.38 90 GLU A N 1
ATOM 707 C CA . GLU A 1 90 ? -17.015 -13.728 17.522 1.00 84.38 90 GLU A CA 1
ATOM 708 C C . GLU A 1 90 ? -17.021 -13.788 15.997 1.00 84.38 90 GLU A C 1
ATOM 710 O O . GLU A 1 90 ? -16.399 -12.972 15.318 1.00 84.38 90 GLU A O 1
ATOM 715 N N . LEU A 1 91 ? -17.678 -14.819 15.466 1.00 78.62 91 LEU A N 1
ATOM 716 C CA . LEU A 1 91 ? -17.753 -15.086 14.029 1.00 78.62 91 LEU A CA 1
ATOM 717 C C . LEU A 1 91 ? -18.916 -14.340 13.352 1.00 78.62 91 LEU A C 1
ATOM 719 O O . LEU A 1 91 ? -18.963 -14.274 12.124 1.00 78.62 91 LEU A O 1
ATOM 723 N N . GLY A 1 92 ? -19.802 -13.724 14.144 1.00 77.94 92 GLY A N 1
ATOM 724 C CA . GLY A 1 92 ? -20.978 -13.001 13.654 1.00 77.94 92 GLY A CA 1
ATOM 725 C C . GLY A 1 92 ? -22.080 -13.920 13.119 1.00 77.94 92 GLY A C 1
ATOM 726 O O . GLY A 1 92 ? -22.839 -13.491 12.247 1.00 77.94 92 GLY A O 1
ATOM 727 N N . ASP A 1 93 ? -22.123 -15.163 13.606 1.00 72.56 93 ASP A N 1
ATOM 728 C CA . ASP A 1 93 ? -23.067 -16.236 13.278 1.00 72.56 93 ASP A CA 1
ATOM 729 C C . ASP A 1 93 ? -24.181 -16.433 14.325 1.00 72.56 93 ASP A C 1
ATOM 731 O O . ASP A 1 93 ? -24.036 -15.978 15.485 1.00 72.56 93 ASP A O 1
#

Foldseek 3Di:
DQDFQFLDADPVGHTDGHGLVCVVDDDDFDDDPPPCSVVSVLSVQLVNQVVVDDDDDDDPPPPNVVSCVSGPDDDDDQDPVRDPDDDPPPPVD

pLDDT: mean 88.55, std 9.89, range [42.69, 96.81]

Radius of gyration: 16.23 Å; Cα contacts (8 Å, |Δi|>4): 59; chains: 1; bounding box: 38×29×46 Å

Nearest PDB structures (foldseek):
  6zqh-assemb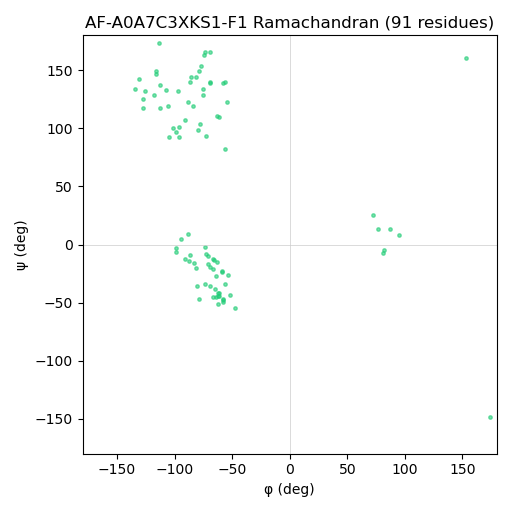ly1_A  TM=2.746E-01  e=8.075E+00  Saccharomyces cerevisiae

Solvent-accessible surface area (backbone atoms only — not comparable to full-atom values): 6520 Å² total; per-residue (Å²): 129,91,76,38,50,77,76,51,64,47,98,87,68,49,77,39,59,46,56,59,77,57,71,82,55,89,83,83,83,84,77,63,91,90,70,46,56,68,61,53,51,51,52,52,50,38,54,42,36,64,72,73,44,90,81,84,83,91,65,89,86,64,70,62,73,75,51,53,89,67,41,78,64,95,79,87,82,76,48,89,91,45,79,79,79,76,61,93,84,68,82,87,124

Mean predicted aligned error: 5.57 Å

Sequence (93 aa):
MERGILLGYLSNGKSLHLPSSCFGYHFAFYGVTGSGKTRLAMKLAIEAENSGLRLIILDVEGEWKNIIPYLKSKTEYYATEKNLKVNPFELGD

Secondary structure (DSSP, 8-state):
----EEEEE-TTS-EEEE-GGGGGS-------TTSSHHHHHHHHHHHHHHTT-------SSS-GGGGGGG-SS------TTS-----TT----